Protein AF-A0A0U0U8Z6-F1 (afdb_monomer)

Secondary structure (DSSP, 8-state):
-TTSHHHHHHHHHHHHHHHHH-SSS-S---TTPPP---TT--HHHHHHHHHHHHHHHHHHT-

pLDDT: mean 93.45, std 10.53, range [54.62, 98.75]

Radius of gyration: 16.49 Å; Cα contacts (8 Å, |Δi|>4): 15; chains: 1; bounding box: 37×33×40 Å

Sequence (62 aa):
MADDYDGVLADVRRRDHLDSTRAVSPLQAAGDAVIVDTSDMTEAEVVAHLLELVTRRSEAVR

Organism: Mycobacterium tuberculosis (NCBI:txid1773)

Structure (mmCIF, N/CA/C/O backbone):
data_AF-A0A0U0U8Z6-F1
#
_entry.id   AF-A0A0U0U8Z6-F1
#
loop_
_atom_site.group_PDB
_atom_site.id
_atom_site.type_symbol
_atom_site.label_atom_id
_atom_site.label_alt_id
_atom_site.label_comp_id
_atom_site.label_asym_id
_atom_site.label_entity_id
_atom_site.label_seq_id
_atom_site.pdbx_PDB_ins_code
_atom_site.Cartn_x
_atom_site.Cartn_y
_atom_site.Cartn_z
_atom_site.occupancy
_atom_site.B_iso_or_equiv
_atom_site.auth_seq_id
_atom_site.auth_comp_id
_atom_site.auth_asym_id
_atom_site.auth_atom_id
_atom_site.pdbx_PDB_model_num
ATOM 1 N N . MET A 1 1 ? 19.377 -5.974 -18.342 1.00 55.56 1 MET A N 1
ATOM 2 C CA . MET A 1 1 ? 19.468 -5.662 -16.903 1.00 55.56 1 MET A CA 1
ATOM 3 C C . MET A 1 1 ? 18.115 -5.119 -16.510 1.00 55.56 1 MET A C 1
ATOM 5 O O . MET A 1 1 ? 17.594 -4.329 -17.279 1.00 55.56 1 MET A O 1
ATOM 9 N N . ALA A 1 2 ? 17.529 -5.586 -15.411 1.00 58.94 2 ALA A N 1
ATOM 10 C CA . ALA A 1 2 ? 16.205 -5.158 -14.944 1.00 58.94 2 ALA A CA 1
ATOM 11 C C . ALA A 1 2 ? 16.236 -3.767 -14.269 1.00 58.94 2 ALA A C 1
ATOM 13 O O . ALA A 1 2 ? 15.396 -3.466 -13.430 1.00 58.94 2 ALA A O 1
ATOM 14 N N . ASP A 1 3 ? 17.232 -2.946 -14.614 1.00 78.56 3 ASP A N 1
ATOM 15 C CA . ASP A 1 3 ? 17.553 -1.686 -13.936 1.00 78.56 3 ASP A CA 1
ATOM 16 C C . ASP A 1 3 ? 17.007 -0.464 -14.697 1.00 78.56 3 ASP A C 1
ATOM 18 O O . ASP A 1 3 ? 17.266 0.674 -14.310 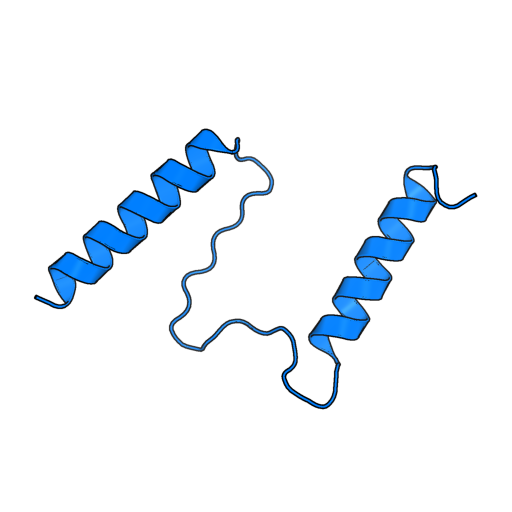1.00 78.56 3 ASP A O 1
ATOM 22 N N . ASP A 1 4 ? 16.276 -0.682 -15.796 1.00 93.31 4 ASP A N 1
ATOM 23 C CA . ASP A 1 4 ? 15.507 0.359 -16.469 1.00 93.31 4 ASP A CA 1
ATOM 24 C C . ASP A 1 4 ? 14.052 0.368 -15.987 1.00 93.31 4 ASP A C 1
ATOM 26 O O . ASP A 1 4 ? 13.557 -0.561 -15.345 1.00 93.31 4 ASP A O 1
ATOM 30 N N . TYR A 1 5 ? 13.363 1.472 -16.269 1.00 95.31 5 TYR A N 1
ATOM 31 C CA . TYR A 1 5 ? 11.983 1.663 -15.839 1.00 95.31 5 TYR A CA 1
ATOM 32 C C . TYR A 1 5 ? 11.062 0.529 -16.316 1.00 95.31 5 TYR A C 1
ATOM 34 O O . TYR A 1 5 ? 10.266 0.012 -15.531 1.00 95.31 5 TYR A O 1
ATOM 42 N N . ASP A 1 6 ? 11.193 0.114 -17.579 1.00 96.88 6 ASP A N 1
ATOM 43 C CA . ASP A 1 6 ? 10.345 -0.918 -18.176 1.00 96.88 6 ASP A CA 1
ATOM 44 C C . ASP A 1 6 ? 10.564 -2.288 -17.520 1.00 96.88 6 ASP A C 1
ATOM 46 O O . ASP A 1 6 ? 9.596 -3.009 -17.262 1.00 96.88 6 ASP A O 1
ATOM 50 N N . GLY A 1 7 ? 11.813 -2.631 -17.191 1.00 96.75 7 GLY A N 1
ATOM 51 C CA . GLY A 1 7 ? 12.163 -3.837 -16.449 1.00 96.75 7 GLY A CA 1
ATOM 52 C C . GLY A 1 7 ? 11.560 -3.849 -15.047 1.00 96.75 7 GLY A C 1
ATOM 53 O O . GLY A 1 7 ? 10.893 -4.819 -14.676 1.00 96.75 7 GLY A O 1
ATOM 54 N N . VAL A 1 8 ? 11.708 -2.752 -14.297 1.00 96.62 8 VAL A N 1
ATOM 55 C CA . VAL A 1 8 ? 11.116 -2.614 -12.955 1.00 96.62 8 VAL A CA 1
ATOM 56 C C . VAL A 1 8 ? 9.589 -2.711 -13.017 1.00 96.62 8 VAL A C 1
ATOM 58 O O . VAL A 1 8 ? 8.981 -3.436 -12.228 1.00 96.62 8 VAL A O 1
ATOM 61 N N . LEU A 1 9 ? 8.951 -2.036 -13.978 1.00 96.69 9 LEU A N 1
ATOM 62 C CA . LEU A 1 9 ? 7.499 -2.071 -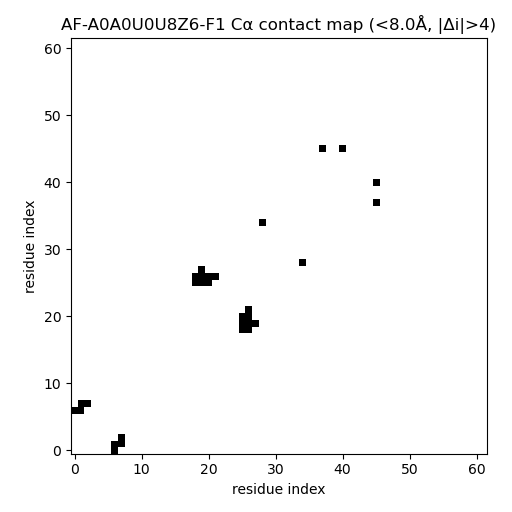14.154 1.00 96.69 9 LEU A CA 1
ATOM 63 C C . LEU A 1 9 ? 6.992 -3.478 -14.505 1.00 96.69 9 LEU A C 1
ATOM 65 O O . LEU A 1 9 ? 5.960 -3.914 -13.985 1.00 96.69 9 LEU A O 1
ATOM 69 N N . ALA A 1 10 ? 7.703 -4.197 -15.376 1.00 97.44 10 ALA A N 1
ATOM 70 C CA . ALA A 1 10 ? 7.372 -5.575 -15.720 1.00 97.44 10 ALA A CA 1
ATOM 71 C C . ALA A 1 10 ? 7.458 -6.497 -14.494 1.00 97.44 10 ALA A C 1
ATOM 73 O O . ALA A 1 10 ? 6.574 -7.333 -14.289 1.00 97.44 10 ALA A O 1
ATOM 74 N N . ASP A 1 11 ? 8.475 -6.314 -13.652 1.00 97.12 11 ASP A N 1
ATOM 75 C CA . ASP A 1 11 ? 8.642 -7.097 -12.431 1.00 97.12 11 ASP A CA 1
ATOM 76 C C . ASP A 1 11 ? 7.574 -6.804 -11.376 1.00 97.12 11 ASP A C 1
ATOM 78 O O . ASP A 1 11 ? 7.059 -7.747 -10.769 1.00 97.12 11 ASP A O 1
ATOM 82 N N . VAL A 1 12 ? 7.186 -5.538 -11.188 1.00 96.69 12 VAL A N 1
ATOM 83 C CA . VAL A 1 12 ? 6.075 -5.166 -10.294 1.00 96.69 12 VAL A CA 1
ATOM 84 C C . VAL A 1 12 ? 4.781 -5.839 -10.752 1.00 96.69 12 VAL A C 1
ATOM 86 O O . VAL A 1 12 ? 4.191 -6.606 -9.996 1.00 96.69 12 VAL A O 1
ATOM 89 N N . ARG A 1 13 ? 4.405 -5.681 -12.029 1.00 97.69 13 ARG A N 1
ATOM 90 C CA . ARG A 1 13 ? 3.186 -6.300 -12.588 1.00 97.69 13 ARG A CA 1
ATOM 91 C C . ARG A 1 13 ? 3.184 -7.821 -12.461 1.00 97.69 13 ARG A C 1
ATOM 93 O O . ARG A 1 13 ? 2.152 -8.426 -12.170 1.00 97.69 13 ARG A O 1
ATOM 100 N N . ARG A 1 14 ? 4.339 -8.456 -12.689 1.00 98.06 14 ARG A N 1
ATOM 101 C CA . ARG A 1 14 ? 4.500 -9.906 -12.536 1.00 98.06 14 ARG A CA 1
ATOM 102 C C . ARG A 1 14 ? 4.262 -10.336 -11.090 1.00 98.06 14 ARG A C 1
ATOM 104 O O . ARG A 1 14 ? 3.592 -11.343 -10.874 1.00 98.06 14 ARG A O 1
ATOM 111 N N . ARG A 1 15 ? 4.800 -9.599 -10.114 1.00 97.88 15 ARG A N 1
ATOM 112 C CA . ARG A 1 15 ? 4.598 -9.880 -8.685 1.00 97.88 15 ARG A CA 1
ATOM 113 C C . ARG A 1 15 ? 3.144 -9.690 -8.274 1.00 97.88 15 ARG A C 1
ATOM 115 O O . ARG A 1 15 ? 2.588 -10.610 -7.689 1.00 97.88 15 ARG A O 1
ATOM 122 N N . ASP A 1 16 ? 2.516 -8.588 -8.674 1.00 97.75 16 ASP A N 1
ATOM 123 C CA . ASP A 1 16 ? 1.108 -8.309 -8.364 1.00 97.75 16 ASP A CA 1
ATOM 124 C C . ASP A 1 16 ? 0.183 -9.425 -8.870 1.00 97.75 16 ASP A C 1
ATOM 126 O O . ASP A 1 16 ? -0.724 -9.877 -8.164 1.00 97.75 16 ASP A O 1
ATOM 130 N N . HIS A 1 17 ? 0.439 -9.926 -10.083 1.00 98.19 17 HIS A N 1
ATOM 131 C CA . HIS A 1 17 ? -0.291 -11.071 -10.620 1.00 98.19 17 HIS A CA 1
ATOM 132 C C . HIS A 1 17 ? -0.076 -12.329 -9.770 1.00 98.19 17 HIS A C 1
ATOM 134 O O . HIS A 1 17 ? -1.043 -12.942 -9.330 1.00 98.19 17 HIS A O 1
ATOM 140 N N . LEU A 1 18 ? 1.180 -12.692 -9.488 1.00 98.38 18 LEU A N 1
ATOM 141 C CA . LEU A 1 18 ? 1.494 -13.884 -8.695 1.00 98.38 18 LEU A CA 1
ATOM 142 C C . LEU A 1 18 ? 0.900 -13.822 -7.280 1.00 98.38 18 LEU A C 1
ATOM 144 O O . LEU A 1 18 ? 0.381 -14.827 -6.791 1.00 98.38 18 LEU A O 1
ATOM 148 N N . ASP A 1 19 ? 0.951 -12.657 -6.636 1.00 98.06 19 ASP A N 1
ATOM 149 C CA . ASP A 1 19 ? 0.444 -12.456 -5.281 1.00 98.06 19 ASP A CA 1
ATOM 150 C C . ASP A 1 19 ? -1.089 -12.496 -5.230 1.00 98.06 19 ASP A C 1
ATOM 152 O O . ASP A 1 19 ? -1.653 -13.081 -4.303 1.00 98.06 19 ASP A O 1
ATOM 156 N N . SER A 1 20 ? -1.781 -11.951 -6.234 1.00 97.75 20 SER A N 1
ATOM 157 C CA . SER A 1 20 ? -3.252 -11.971 -6.302 1.00 97.75 20 SER A CA 1
ATOM 158 C C . SER A 1 20 ? -3.833 -13.326 -6.726 1.00 97.75 20 SER A C 1
ATOM 160 O O . SER A 1 20 ? -4.933 -13.672 -6.298 1.00 97.75 20 SER A O 1
ATOM 162 N N . THR A 1 21 ? -3.107 -14.133 -7.510 1.00 97.94 21 T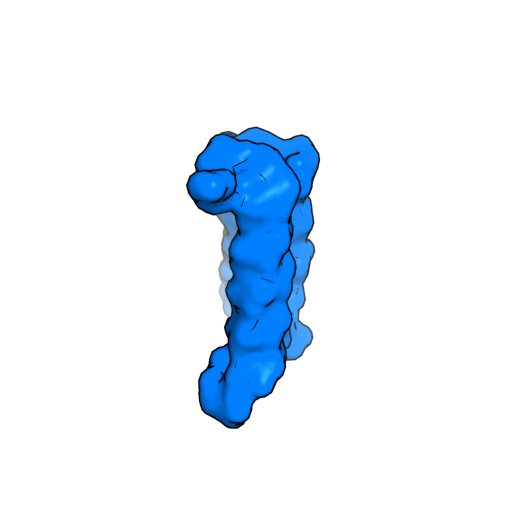HR A N 1
ATOM 163 C CA . THR A 1 21 ? -3.606 -15.430 -8.013 1.00 97.94 21 THR A CA 1
ATOM 164 C C . THR A 1 21 ? -3.069 -16.656 -7.275 1.00 97.94 21 THR A C 1
ATOM 166 O O . THR A 1 21 ? -3.355 -17.785 -7.684 1.00 97.94 21 THR A O 1
ATOM 169 N N . ARG A 1 22 ? -2.262 -16.496 -6.218 1.00 97.56 22 ARG A N 1
ATOM 170 C CA . ARG A 1 22 ? -1.718 -17.650 -5.482 1.00 97.56 22 ARG A CA 1
ATOM 171 C C . ARG A 1 22 ? -2.833 -18.488 -4.844 1.00 97.56 22 ARG A C 1
ATOM 173 O O . ARG A 1 22 ? -3.760 -17.964 -4.237 1.00 97.56 22 ARG A O 1
ATOM 180 N N . ALA A 1 23 ? -2.704 -19.814 -4.934 1.00 97.69 23 ALA A N 1
ATOM 181 C CA . ALA A 1 23 ? -3.726 -20.756 -4.464 1.00 97.69 23 ALA A CA 1
ATOM 182 C C . ALA A 1 23 ? -3.959 -20.720 -2.941 1.00 97.69 23 ALA A C 1
ATOM 184 O O . ALA A 1 23 ? -5.037 -21.072 -2.470 1.00 97.69 23 ALA A O 1
ATOM 185 N N . VAL A 1 24 ? -2.952 -20.309 -2.165 1.00 97.62 24 VAL A N 1
ATOM 186 C CA . VAL A 1 24 ? -3.028 -20.211 -0.703 1.00 97.62 24 VAL A CA 1
ATOM 187 C C . VAL A 1 24 ? -2.808 -18.763 -0.287 1.00 97.62 24 VAL A C 1
ATOM 189 O O . VAL A 1 24 ? -1.780 -18.174 -0.613 1.00 97.62 24 VAL A O 1
ATOM 192 N N . SER A 1 25 ? -3.750 -18.223 0.493 1.00 95.94 25 SER A N 1
ATOM 193 C CA . SER A 1 25 ? -3.704 -16.862 1.043 1.00 95.94 25 SER A CA 1
ATOM 194 C C . SER A 1 25 ? -3.591 -15.754 -0.025 1.00 95.94 25 SER A C 1
ATOM 196 O O . SER A 1 25 ? -2.729 -14.901 0.120 1.00 95.94 25 SER A O 1
ATOM 198 N N . PRO A 1 26 ? -4.365 -15.733 -1.126 1.00 97.94 26 PRO A N 1
ATOM 199 C CA . PRO A 1 26 ? -4.216 -14.711 -2.175 1.00 97.94 26 PRO A CA 1
ATOM 200 C C . PRO A 1 26 ? -4.233 -13.280 -1.620 1.00 97.94 26 PRO A C 1
ATOM 202 O O . PRO A 1 26 ? -4.929 -13.000 -0.641 1.00 97.94 26 PRO A O 1
ATOM 205 N N . LEU A 1 27 ? -3.460 -12.376 -2.228 1.00 97.56 27 LEU A N 1
ATOM 206 C CA . LEU A 1 27 ? -3.494 -10.957 -1.887 1.00 97.56 27 LEU A CA 1
ATOM 207 C C . LEU A 1 27 ? -4.856 -10.380 -2.291 1.00 97.56 27 LEU A C 1
ATOM 209 O O . LEU A 1 27 ? -5.136 -10.180 -3.470 1.00 97.56 27 LEU A O 1
ATOM 213 N N . GLN A 1 28 ? -5.700 -10.127 -1.297 1.00 96.69 28 GLN A N 1
ATOM 214 C CA . GLN A 1 28 ? -7.028 -9.550 -1.460 1.00 96.69 28 GLN A CA 1
ATOM 215 C C . GLN A 1 28 ? -7.375 -8.700 -0.238 1.00 96.69 28 GLN A C 1
ATOM 217 O O . GLN A 1 28 ? -6.953 -9.003 0.881 1.00 96.69 28 GLN A O 1
ATOM 222 N N . ALA A 1 29 ? -8.162 -7.647 -0.443 1.00 96.81 29 ALA A N 1
ATOM 223 C CA . ALA A 1 29 ? -8.702 -6.866 0.660 1.00 96.81 29 ALA A CA 1
ATOM 224 C C . ALA A 1 29 ? -9.704 -7.703 1.475 1.00 96.81 29 ALA A C 1
ATOM 226 O O . ALA A 1 29 ? -10.471 -8.491 0.917 1.00 96.81 29 ALA A O 1
ATOM 227 N N . ALA A 1 30 ? -9.712 -7.521 2.797 1.00 96.38 30 ALA A N 1
ATOM 228 C CA . ALA A 1 30 ? -10.758 -8.085 3.646 1.00 96.38 30 ALA A CA 1
ATOM 229 C C . ALA A 1 30 ? -12.111 -7.415 3.351 1.00 96.38 30 ALA A C 1
ATOM 231 O O . ALA A 1 30 ? -12.160 -6.281 2.875 1.00 96.38 30 ALA A O 1
ATOM 232 N N . GLY A 1 31 ? -13.217 -8.096 3.660 1.00 97.00 31 GLY A N 1
ATOM 233 C CA . GLY A 1 31 ? -14.562 -7.584 3.363 1.00 97.00 31 GLY A CA 1
ATOM 234 C C . GLY A 1 31 ? -14.918 -6.280 4.087 1.00 97.00 31 GLY A C 1
ATOM 2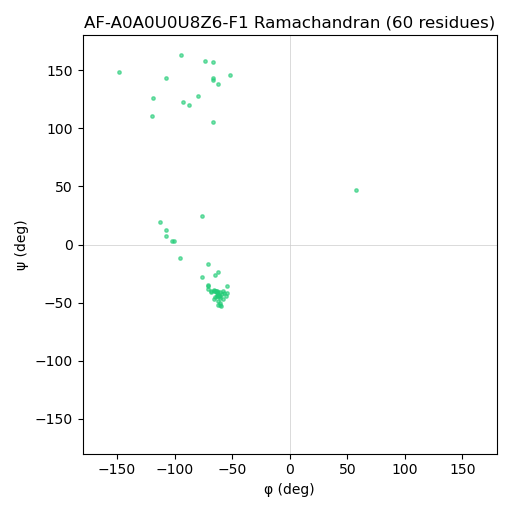35 O O . GLY A 1 31 ? -15.769 -5.533 3.620 1.00 97.00 31 GLY A O 1
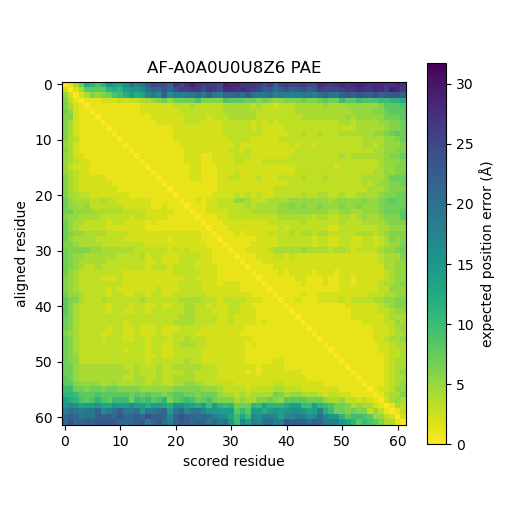ATOM 236 N N . ASP A 1 32 ? -14.261 -5.993 5.207 1.00 94.69 32 ASP A N 1
ATOM 237 C CA . ASP A 1 32 ? -14.425 -4.776 6.001 1.00 94.69 32 ASP A CA 1
ATOM 238 C C . ASP A 1 32 ? -13.231 -3.815 5.888 1.00 94.69 32 ASP A C 1
ATOM 240 O O . ASP A 1 32 ? -13.177 -2.813 6.610 1.00 94.69 32 ASP A O 1
ATOM 244 N N . ALA A 1 33 ? -12.279 -4.109 4.997 1.00 95.62 33 ALA A N 1
ATOM 245 C CA . ALA A 1 33 ? -11.120 -3.262 4.782 1.00 95.62 33 ALA A CA 1
ATOM 246 C C . ALA A 1 33 ? -11.530 -1.917 4.170 1.00 95.62 33 ALA A C 1
ATOM 248 O O . ALA A 1 33 ? -12.376 -1.838 3.278 1.00 95.62 33 ALA A O 1
ATOM 249 N N . VAL A 1 34 ? -10.868 -0.852 4.618 1.00 95.31 34 VAL A N 1
ATOM 250 C CA . VAL A 1 34 ? -10.923 0.460 3.970 1.00 95.31 34 VAL A CA 1
ATOM 251 C C . VAL A 1 34 ? -9.758 0.542 2.991 1.00 95.31 34 VAL A C 1
ATOM 253 O O . VAL A 1 34 ? -8.607 0.379 3.392 1.00 95.31 34 VAL A O 1
ATOM 256 N N . ILE A 1 35 ? -10.051 0.779 1.713 1.00 96.69 35 ILE A N 1
ATOM 257 C CA . ILE A 1 35 ? -9.023 0.970 0.686 1.00 96.69 35 ILE A CA 1
ATOM 258 C C . ILE A 1 35 ? -8.487 2.397 0.774 1.00 96.69 35 ILE A C 1
ATOM 260 O O . ILE A 1 35 ? -9.260 3.353 0.745 1.00 96.69 35 ILE A O 1
ATOM 264 N N . VAL A 1 36 ? -7.165 2.522 0.857 1.00 97.44 36 VAL A N 1
ATOM 265 C CA . VAL A 1 36 ? -6.447 3.797 0.828 1.00 97.44 36 VAL A CA 1
ATOM 266 C C . VAL A 1 36 ? -5.511 3.764 -0.372 1.00 97.44 36 VAL A C 1
ATOM 268 O O . VAL A 1 36 ? -4.560 2.985 -0.387 1.00 97.44 36 VAL A O 1
ATOM 271 N N . ASP A 1 37 ? -5.807 4.575 -1.385 1.00 97.81 37 ASP A N 1
ATOM 272 C CA . ASP A 1 37 ? -4.920 4.780 -2.530 1.00 97.81 37 ASP A CA 1
ATOM 273 C C . ASP A 1 37 ? -3.936 5.903 -2.201 1.00 97.81 37 ASP A C 1
ATOM 275 O O . ASP A 1 37 ? -4.340 7.023 -1.894 1.00 97.81 37 ASP A O 1
ATOM 279 N N . THR A 1 38 ? -2.646 5.583 -2.233 1.00 98.25 38 THR A N 1
ATOM 280 C CA . THR A 1 38 ? -1.563 6.498 -1.864 1.00 98.25 38 THR A CA 1
ATOM 281 C C . THR A 1 38 ? -0.777 6.996 -3.073 1.00 98.25 38 THR A C 1
ATOM 283 O O . THR A 1 38 ? 0.304 7.549 -2.888 1.00 98.25 38 THR A O 1
ATOM 286 N N . SER A 1 39 ? -1.271 6.777 -4.298 1.00 97.38 39 SER A N 1
ATOM 287 C CA . SER A 1 39 ? -0.543 7.087 -5.541 1.00 97.38 39 SER A CA 1
ATOM 288 C C . SER A 1 39 ? -0.074 8.544 -5.618 1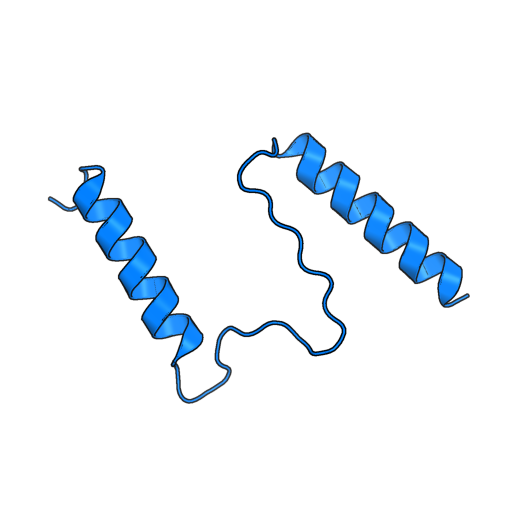.00 97.38 39 SER A C 1
ATOM 290 O O . SER A 1 39 ? 1.030 8.803 -6.090 1.00 97.38 39 SER A O 1
ATOM 292 N N . ASP A 1 40 ? -0.877 9.467 -5.082 1.00 98.12 40 ASP A N 1
ATOM 293 C CA . ASP A 1 40 ? -0.619 10.912 -5.091 1.00 98.12 40 ASP A CA 1
ATOM 294 C C . ASP A 1 40 ? -0.347 11.487 -3.686 1.00 98.12 40 ASP A C 1
ATOM 296 O O . ASP A 1 40 ? -0.484 12.689 -3.465 1.00 98.12 40 ASP A O 1
ATOM 300 N N . MET A 1 41 ? 0.012 10.637 -2.717 1.00 98.31 41 MET A N 1
ATOM 301 C CA . MET A 1 41 ? 0.265 11.044 -1.331 1.00 98.31 41 MET A CA 1
ATOM 302 C C . MET A 1 41 ? 1.755 10.996 -0.993 1.00 98.31 41 MET A C 1
ATOM 304 O O . MET A 1 41 ? 2.484 10.078 -1.367 1.00 98.31 41 MET A O 1
ATOM 308 N N . THR A 1 42 ? 2.199 11.951 -0.186 1.00 98.62 42 THR A N 1
ATOM 309 C CA . THR A 1 42 ? 3.469 11.860 0.536 1.00 98.62 42 THR A CA 1
ATOM 310 C C . THR A 1 42 ? 3.361 10.876 1.702 1.00 98.62 42 THR A C 1
ATOM 312 O O . THR A 1 42 ? 2.282 10.630 2.241 1.00 98.62 42 THR A O 1
ATOM 315 N N . GLU A 1 43 ? 4.495 10.351 2.168 1.00 98.44 43 GLU A N 1
ATOM 316 C CA . GLU A 1 43 ? 4.540 9.452 3.332 1.00 98.44 43 GLU A CA 1
ATOM 317 C C . GLU A 1 43 ? 3.86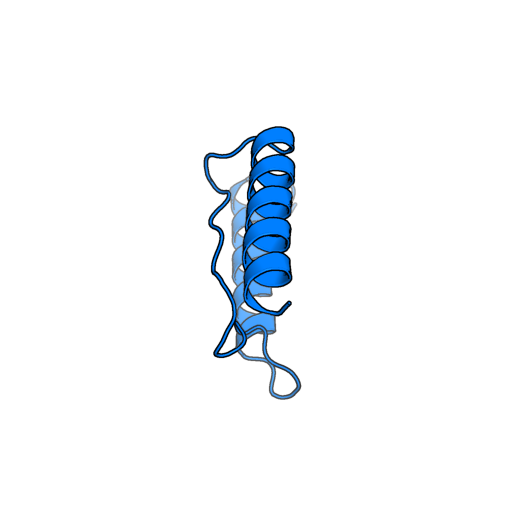6 10.063 4.576 1.00 98.44 43 GLU A C 1
ATOM 319 O O . GLU A 1 43 ? 3.100 9.392 5.268 1.00 98.44 43 GLU A O 1
ATOM 324 N N . ALA A 1 44 ? 4.095 11.355 4.835 1.00 98.56 44 ALA A N 1
ATOM 325 C CA . ALA A 1 44 ? 3.498 12.055 5.969 1.00 98.56 44 ALA A CA 1
ATOM 326 C C . ALA A 1 44 ? 1.964 12.128 5.867 1.00 98.56 44 ALA A C 1
ATOM 328 O O . ALA A 1 44 ? 1.272 11.936 6.869 1.00 98.56 44 ALA A O 1
ATOM 329 N N . GLU A 1 45 ? 1.429 12.359 4.664 1.00 98.75 45 GLU A N 1
ATOM 330 C CA . GLU A 1 45 ? -0.016 12.354 4.413 1.00 98.75 45 GLU A CA 1
ATOM 331 C C . GLU A 1 45 ? -0.608 10.959 4.609 1.00 98.75 45 GLU A C 1
ATOM 333 O O . GLU A 1 45 ? -1.674 10.836 5.214 1.00 98.75 45 GLU A O 1
ATOM 338 N N . VAL A 1 46 ? 0.089 9.902 4.171 1.00 98.56 46 VAL A N 1
ATOM 339 C CA . VAL A 1 46 ? -0.355 8.515 4.382 1.00 98.56 46 VAL A CA 1
ATOM 340 C C . VAL A 1 46 ? -0.469 8.223 5.873 1.00 98.56 46 VAL A C 1
ATOM 342 O O . VAL A 1 46 ? -1.515 7.769 6.337 1.00 98.56 46 VAL A O 1
ATOM 345 N N . VAL A 1 47 ? 0.573 8.528 6.648 1.00 98.56 47 VAL A N 1
ATOM 346 C CA . VAL A 1 47 ? 0.577 8.280 8.096 1.00 98.56 47 VAL A CA 1
ATOM 347 C C . VAL A 1 47 ? -0.540 9.057 8.794 1.00 98.56 47 VAL A C 1
ATOM 349 O O . VAL A 1 47 ? -1.278 8.476 9.592 1.00 98.56 47 VAL A O 1
ATOM 352 N N . ALA A 1 48 ? -0.708 10.343 8.477 1.00 98.50 48 ALA A N 1
ATOM 353 C CA . ALA A 1 48 ? -1.772 11.158 9.058 1.00 98.50 48 ALA A CA 1
ATOM 354 C C . ALA A 1 48 ? -3.166 10.592 8.731 1.00 98.50 48 ALA A C 1
ATOM 356 O O . ALA A 1 48 ? -4.001 10.450 9.628 1.00 98.50 48 ALA A O 1
ATOM 357 N N . HIS A 1 49 ? -3.392 10.198 7.475 1.00 98.00 49 HIS A N 1
ATOM 358 C CA . HIS A 1 49 ? -4.658 9.624 7.027 1.00 98.00 49 HIS A CA 1
ATOM 359 C C 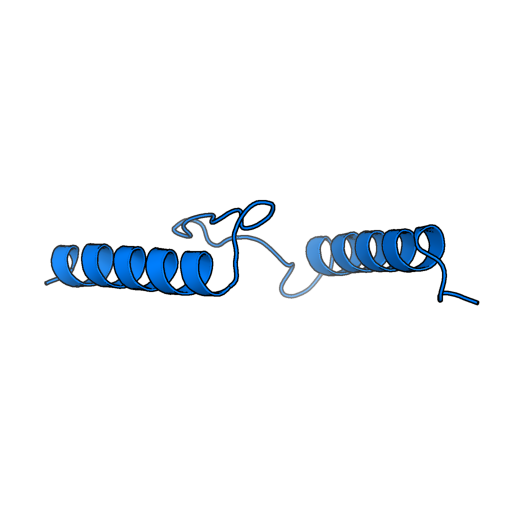. HIS A 1 49 ? -4.984 8.299 7.732 1.00 98.00 49 HIS A C 1
ATOM 361 O O . HIS A 1 49 ? -6.109 8.088 8.195 1.00 98.00 49 HIS A O 1
ATOM 367 N N . LEU A 1 50 ? -3.994 7.411 7.872 1.00 98.00 50 LEU A N 1
ATOM 368 C CA . LEU A 1 50 ? -4.167 6.136 8.569 1.00 98.00 50 LEU A CA 1
ATOM 369 C C . LEU A 1 50 ? -4.458 6.333 10.066 1.00 98.00 50 LEU A C 1
ATOM 371 O O . LEU A 1 50 ? -5.330 5.654 10.610 1.00 98.00 50 LEU A O 1
ATOM 375 N N . LEU A 1 51 ? -3.788 7.282 10.731 1.00 98.06 51 LEU A N 1
ATOM 376 C CA . LEU A 1 51 ? -4.050 7.605 12.140 1.00 98.06 51 LEU A CA 1
ATOM 377 C C . LEU A 1 51 ? -5.475 8.134 12.358 1.00 98.06 51 LEU A C 1
ATOM 379 O O . LEU A 1 51 ? -6.138 7.750 13.327 1.00 98.06 51 LEU A O 1
ATOM 383 N N . GLU A 1 52 ? -5.974 8.969 11.446 1.00 97.19 52 GLU A N 1
ATOM 384 C CA . GLU A 1 52 ? -7.352 9.461 11.494 1.00 97.19 52 GLU A CA 1
ATOM 385 C C . GLU A 1 52 ? -8.364 8.319 11.314 1.00 97.19 52 GLU A C 1
ATOM 387 O O . GLU A 1 52 ? -9.336 8.217 12.068 1.00 97.19 52 GLU A O 1
ATOM 392 N N . LEU A 1 53 ? -8.136 7.426 10.343 1.00 96.50 53 LEU A N 1
ATOM 393 C CA . LEU A 1 53 ? -8.989 6.254 10.118 1.00 96.50 53 LEU A CA 1
ATOM 394 C C . LEU A 1 53 ? -9.072 5.363 11.361 1.00 96.50 53 LEU A C 1
ATOM 396 O O . LEU A 1 53 ? -10.172 4.987 11.777 1.00 96.50 53 LEU A O 1
ATOM 400 N N . VAL A 1 54 ? -7.928 5.063 11.979 1.00 96.44 54 VAL A N 1
ATOM 401 C CA . VAL A 1 54 ? -7.862 4.238 13.193 1.00 96.44 54 VAL A CA 1
ATOM 402 C C . VAL A 1 54 ? -8.588 4.908 14.356 1.00 96.44 54 VAL A C 1
ATOM 404 O O . VAL A 1 54 ? -9.361 4.240 15.047 1.00 96.44 54 VAL A O 1
ATOM 407 N N . THR A 1 55 ? -8.389 6.212 14.557 1.00 96.19 55 THR A N 1
ATOM 408 C CA . THR A 1 55 ? -9.043 6.970 15.636 1.00 96.19 55 THR A CA 1
ATOM 409 C C . THR A 1 55 ? -10.562 6.920 15.484 1.00 96.19 55 THR A C 1
ATOM 411 O O . THR A 1 55 ? -11.248 6.448 16.390 1.00 96.19 55 THR A O 1
ATOM 414 N N . ARG A 1 56 ? -11.086 7.268 14.299 1.00 93.38 56 ARG A N 1
ATOM 415 C CA . ARG A 1 56 ? -12.534 7.249 14.024 1.00 93.38 56 ARG A CA 1
ATOM 416 C C . ARG A 1 56 ? -13.154 5.868 14.230 1.00 93.38 56 ARG A C 1
ATOM 418 O O . ARG A 1 56 ? -14.234 5.750 14.802 1.00 93.38 56 ARG A O 1
ATOM 425 N N . ARG A 1 57 ? -12.477 4.811 13.771 1.00 89.88 57 ARG A N 1
ATOM 426 C CA . ARG A 1 57 ? -12.964 3.429 13.908 1.00 89.88 57 ARG A CA 1
ATOM 427 C C . ARG A 1 57 ? -12.943 2.971 15.367 1.00 89.88 57 ARG A C 1
ATOM 429 O O . ARG A 1 57 ? -13.877 2.310 15.800 1.00 89.88 57 ARG A O 1
ATOM 436 N N . SER A 1 58 ? -11.906 3.331 16.119 1.00 89.44 58 SER A N 1
ATOM 437 C CA . SER A 1 58 ? -11.752 2.932 17.524 1.00 89.44 58 SER A CA 1
ATOM 438 C C . SER A 1 58 ? -12.742 3.649 18.441 1.00 89.44 58 SER A C 1
ATOM 440 O O . SER A 1 58 ? -13.232 3.054 19.396 1.00 89.44 58 SER A O 1
ATOM 442 N N . GLU A 1 59 ? -13.060 4.910 18.148 1.00 82.19 59 GLU A N 1
ATOM 443 C CA . GLU A 1 59 ? -14.072 5.676 18.881 1.00 82.19 59 GLU A CA 1
ATOM 444 C C . GLU A 1 59 ? -15.493 5.183 18.598 1.00 82.19 59 GLU A C 1
ATOM 446 O O . GLU A 1 59 ? -16.298 5.125 19.517 1.00 82.19 59 GLU A O 1
ATOM 451 N N . ALA A 1 60 ? -15.791 4.756 17.367 1.00 68.38 60 ALA A N 1
ATOM 452 C CA . ALA A 1 60 ? -17.092 4.184 17.011 1.00 68.38 60 ALA A CA 1
ATOM 453 C C . ALA A 1 60 ? -17.349 2.782 17.604 1.00 68.38 60 ALA A C 1
ATOM 455 O O . ALA A 1 60 ? -18.486 2.316 17.603 1.00 68.38 60 ALA A O 1
ATOM 456 N N . VAL A 1 61 ? -16.296 2.092 18.056 1.0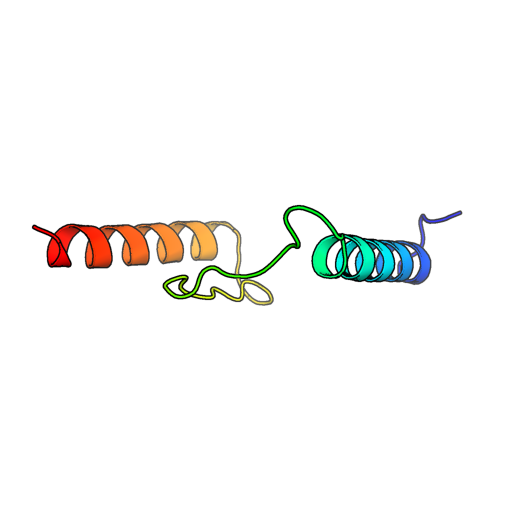0 63.38 61 VAL A N 1
ATOM 457 C CA . VAL A 1 61 ? -16.363 0.751 18.669 1.00 63.38 61 VAL A CA 1
ATOM 458 C C . VAL A 1 61 ? -16.419 0.822 20.205 1.00 63.38 61 VAL A C 1
ATOM 460 O O . VAL A 1 61 ? -16.703 -0.187 20.849 1.00 63.38 61 VAL A O 1
ATOM 463 N N . ARG A 1 62 ? -16.160 1.996 20.793 1.00 54.62 62 ARG A N 1
ATOM 464 C CA . ARG A 1 62 ? -16.290 2.253 22.235 1.00 54.62 62 ARG A CA 1
ATOM 465 C C . ARG A 1 62 ? -17.741 2.481 22.639 1.00 54.62 62 ARG A C 1
ATOM 467 O O . ARG A 1 62 ? -18.086 2.014 23.746 1.00 54.62 62 ARG A O 1
#

Solvent-accessible surface area (backbone atoms only — not comparable to full-atom values): 3933 Å² total; per-residue (Å²): 124,66,84,45,72,69,42,45,52,53,52,51,54,52,47,54,50,51,43,46,66,35,94,72,85,42,60,69,82,57,98,84,59,81,88,81,86,57,92,91,51,55,74,69,54,51,54,52,51,52,51,50,53,52,49,56,54,55,61,76,72,106

Mean predicted aligned error: 4.45 Å

Foldseek 3Di:
DLPDPVSVVVVVVVVLVCQQPPPPPRDDADPPDDDDDCPPPDPVRVVVVVVVVCVVVVVVVD

InterPro domains:
  IPR011994 Cytidylate kinase domain [PF02224] (3-55)
  IPR027417 P-loop containing nucleoside triphosphate hydrolase [G3DSA:3.40.50.300] (1-62)
  IPR027417 P-loop containing nucleoside triphosphate hydrolase [SSF52540] (4-57)